Protein AF-A0A196N0K9-F1 (afdb_monomer)

Sequence (135 aa):
MSTKRFLLLAGLVSILISVATWTLDLTQATYACPFCRVQRSAIGILGILILLLPYGNRFFLRYAAVAVATLGLGVGMMQNFNGGWLAMFKGTFKLHDPIWFDSTILSSCAIVIMSFQLGIIFEVSARQTLRTERA

Foldseek 3Di:
DDLLVVLLVLLVVLLVQLVVLVVCVVVVVADDDPLVPLLSVLSNVLSVLSNCLVPDDLVVSLVVLCVSLVRNLVSLVVQLCVQPVVCVVVVNHDQDVVNVRGSNVSSVVSNVSSVVSSVSSVVVVVVVVVVVVVD

Solvent-accessible surface area (backbone atoms only — not comparable to full-atom values): 7175 Å² total; per-residue (Å²): 132,57,71,69,59,51,35,48,51,54,13,50,53,31,33,50,53,20,50,53,57,48,51,38,48,76,69,60,76,41,80,93,46,70,58,56,56,47,35,37,48,29,38,24,53,46,12,51,50,43,56,40,53,91,77,51,63,60,69,60,50,50,54,52,43,49,56,43,42,50,54,21,41,52,42,23,51,53,44,24,39,59,59,32,57,53,20,52,79,68,73,67,55,72,84,42,88,64,63,90,72,17,64,34,58,53,24,49,53,50,38,51,52,43,52,50,54,52,49,51,53,53,54,54,53,51,57,50,52,59,51,62,78,75,107

Nearest PDB structures (foldseek):
  8yrj-assembly1_B  TM=4.976E-01  e=6.545E-01  Mus musculus
  8qhc-assembly1_A  TM=4.694E-01  e=9.331E+00  Legionella pneumophila

Radius of gyration: 16.91 Å; Cα contacts (8 Å, |Δi|>4): 140; chains: 1; bounding box: 42×26×50 Å

Secondary structure (DSSP, 8-state):
--HHHHHHHHHHHHHHHHHHHHHHHHTTSS---HHHHHHHHHHHHHHHHHHHTTTS-HHHHHHHHHHHHHHHHHHHHHHHIIIIIHHHHTT-----SSGGG-HHHHHHHHHHHHHHHHHHHHHHHHHHHHHHHT-

pLDDT: mean 91.28, std 6.5, range [59.78, 98.19]

Mean predicted aligned error: 4.5 Å

Structure (mmCIF, N/CA/C/O backbone):
data_AF-A0A196N0K9-F1
#
_entry.id   AF-A0A196N0K9-F1
#
loop_
_atom_site.group_PDB
_atom_site.id
_atom_site.type_symbol
_atom_site.label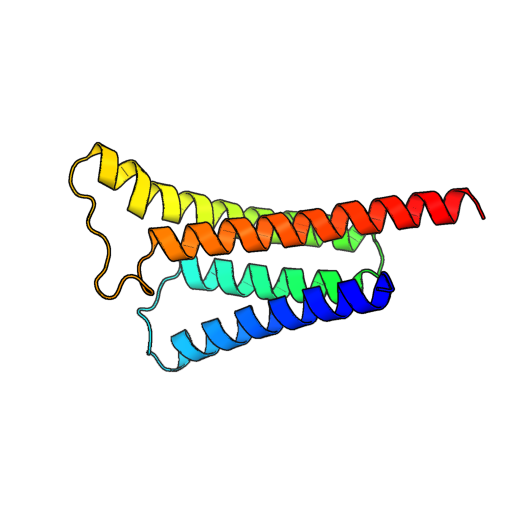_atom_id
_atom_site.label_alt_id
_atom_site.label_comp_id
_atom_site.label_asym_id
_atom_site.label_ent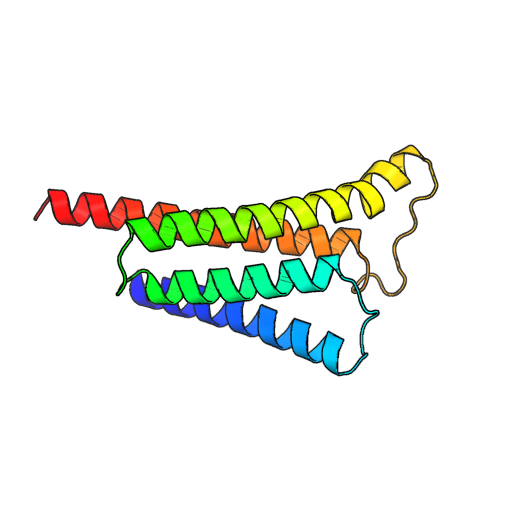ity_id
_atom_site.label_seq_id
_atom_site.pdbx_PDB_ins_code
_atom_site.Cartn_x
_atom_site.Cartn_y
_atom_site.Cartn_z
_atom_site.occupancy
_atom_site.B_iso_or_equiv
_atom_site.auth_seq_id
_atom_site.auth_comp_id
_atom_site.auth_asym_id
_atom_site.auth_atom_id
_atom_site.pdbx_PDB_model_num
ATOM 1 N N . MET A 1 1 ? -22.584 -10.019 3.775 1.00 59.78 1 MET A N 1
ATOM 2 C CA . MET A 1 1 ? -21.322 -10.331 4.492 1.00 59.78 1 MET A CA 1
ATOM 3 C C . MET A 1 1 ? -21.134 -9.324 5.628 1.00 59.78 1 MET A C 1
ATOM 5 O O . MET A 1 1 ? -21.366 -8.148 5.398 1.00 59.78 1 MET A O 1
ATOM 9 N N . SER A 1 2 ? -20.779 -9.747 6.849 1.00 82.94 2 SER A N 1
ATOM 10 C CA . SER A 1 2 ? -20.529 -8.811 7.968 1.00 82.94 2 SER A CA 1
ATOM 11 C C . SER A 1 2 ? -19.294 -7.946 7.689 1.00 82.94 2 SER A C 1
ATOM 13 O O . SER A 1 2 ? -18.295 -8.479 7.205 1.00 82.94 2 SER A O 1
ATOM 15 N N . THR A 1 3 ? -19.324 -6.650 8.030 1.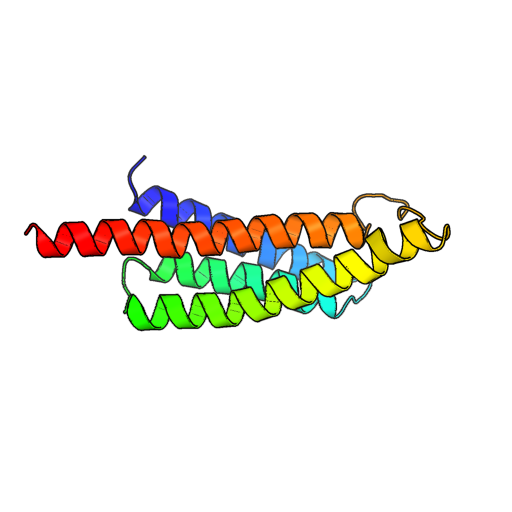00 84.62 3 THR A N 1
ATOM 16 C CA . THR A 1 3 ? -18.192 -5.715 7.845 1.00 84.62 3 THR A CA 1
ATOM 17 C C . THR A 1 3 ? -16.891 -6.274 8.417 1.00 84.62 3 THR A C 1
ATOM 19 O O . THR A 1 3 ? -15.856 -6.183 7.772 1.00 84.62 3 THR A O 1
ATOM 22 N N . LYS A 1 4 ? -16.937 -6.944 9.578 1.00 86.75 4 LYS A N 1
ATOM 23 C CA . LYS A 1 4 ? -15.744 -7.574 10.167 1.00 86.75 4 LYS A CA 1
ATOM 24 C C . LYS A 1 4 ? -15.176 -8.687 9.278 1.00 86.75 4 LYS A C 1
ATOM 26 O O . LYS A 1 4 ? -13.974 -8.735 9.067 1.00 86.75 4 LYS A O 1
ATOM 31 N N . ARG A 1 5 ? -16.035 -9.550 8.720 1.00 90.62 5 ARG A N 1
ATOM 32 C CA . ARG A 1 5 ? -15.610 -10.636 7.814 1.00 90.62 5 ARG A CA 1
ATOM 33 C C . ARG A 1 5 ? -15.005 -10.085 6.525 1.00 90.62 5 ARG A C 1
ATOM 35 O O . ARG A 1 5 ? -14.001 -10.608 6.067 1.00 90.62 5 ARG A O 1
ATOM 42 N N . PHE A 1 6 ? -15.588 -9.017 5.981 1.00 92.31 6 PHE A N 1
ATOM 43 C CA . PHE A 1 6 ? -15.043 -8.344 4.804 1.00 92.31 6 PHE A CA 1
ATOM 44 C C . PHE A 1 6 ? -13.633 -7.799 5.055 1.00 92.31 6 PHE A C 1
ATOM 46 O O . PHE A 1 6 ? -12.732 -8.083 4.276 1.00 92.31 6 PHE A O 1
ATOM 53 N N . LEU A 1 7 ? -13.430 -7.075 6.162 1.00 92.88 7 LEU A N 1
ATOM 54 C CA . LEU A 1 7 ? -12.119 -6.521 6.520 1.00 92.88 7 LEU A CA 1
ATOM 55 C C . LEU A 1 7 ? -11.072 -7.615 6.731 1.00 92.88 7 LEU A C 1
ATOM 57 O O . LEU A 1 7 ? -9.950 -7.480 6.254 1.00 92.88 7 LEU A O 1
ATOM 61 N N . LEU A 1 8 ? -11.452 -8.707 7.403 1.00 93.69 8 LEU A N 1
ATOM 62 C CA . LEU A 1 8 ? -10.579 -9.865 7.589 1.00 93.69 8 LEU A CA 1
ATOM 63 C C . LEU A 1 8 ? -10.141 -10.445 6.243 1.00 93.69 8 LEU A C 1
ATOM 65 O O . LEU A 1 8 ? -8.951 -10.625 6.021 1.00 93.69 8 LEU A O 1
ATOM 69 N N . LEU A 1 9 ? -11.082 -10.687 5.327 1.00 95.06 9 LEU A N 1
ATOM 70 C CA . LEU A 1 9 ? -10.763 -11.216 4.001 1.00 95.06 9 LEU A CA 1
ATOM 71 C C . LEU A 1 9 ? -9.892 -10.246 3.195 1.00 95.06 9 LEU A C 1
ATOM 73 O O . LEU A 1 9 ? -8.865 -10.656 2.667 1.00 95.06 9 LEU A O 1
ATOM 77 N N . ALA A 1 10 ? -10.256 -8.963 3.136 1.00 95.19 10 ALA A N 1
ATOM 78 C CA . ALA A 1 10 ? -9.509 -7.960 2.379 1.00 95.19 10 ALA A CA 1
ATOM 79 C C . ALA A 1 10 ? -8.072 -7.787 2.905 1.00 95.19 10 ALA A C 1
ATOM 81 O O . ALA A 1 10 ? -7.120 -7.748 2.120 1.00 95.19 10 ALA A O 1
ATOM 82 N N . GLY A 1 11 ? -7.904 -7.728 4.229 1.00 95.44 11 GLY A N 1
ATOM 83 C CA . GLY A 1 11 ? -6.594 -7.635 4.869 1.00 95.44 11 GLY A CA 1
ATOM 84 C C . GLY A 1 11 ? -5.753 -8.896 4.666 1.00 95.44 11 GLY A C 1
ATOM 85 O O . GLY A 1 11 ? -4.597 -8.795 4.260 1.00 95.44 11 GLY A O 1
ATOM 86 N N . LEU A 1 12 ? -6.334 -10.086 4.857 1.00 97.44 12 LEU A N 1
ATOM 87 C CA . LEU A 1 12 ? -5.629 -11.357 4.652 1.00 97.44 12 LEU A CA 1
ATOM 88 C C . LEU A 1 12 ? -5.200 -11.550 3.197 1.00 97.44 12 LEU A C 1
ATOM 90 O O . LEU A 1 12 ? -4.046 -11.882 2.951 1.00 97.44 12 LEU A O 1
ATOM 94 N N . VAL A 1 13 ? -6.084 -11.290 2.230 1.00 97.44 13 VAL A N 1
ATOM 95 C CA . VAL A 1 13 ? -5.750 -11.381 0.799 1.00 97.44 13 VAL A CA 1
ATOM 96 C C . VAL A 1 13 ? -4.611 -10.424 0.448 1.00 97.44 13 VAL A C 1
ATOM 98 O O . VAL A 1 13 ? -3.669 -10.818 -0.232 1.00 97.44 13 VAL A O 1
ATOM 101 N N . SER A 1 14 ? -4.643 -9.195 0.967 1.00 96.56 14 SER A N 1
ATOM 102 C CA . SER A 1 14 ? -3.567 -8.219 0.756 1.00 96.56 14 SER A CA 1
ATOM 103 C C . SER A 1 14 ? -2.215 -8.711 1.279 1.00 96.56 14 SER A C 1
ATOM 105 O O . SER A 1 14 ? -1.196 -8.598 0.597 1.00 96.56 14 SER A O 1
ATOM 107 N N . ILE A 1 15 ? -2.204 -9.280 2.486 1.00 97.56 15 ILE A N 1
ATOM 108 C CA . ILE A 1 15 ? -0.993 -9.833 3.098 1.00 97.56 15 ILE A CA 1
ATOM 109 C C . ILE A 1 15 ? -0.498 -11.037 2.297 1.00 97.56 15 ILE A C 1
ATOM 111 O O . ILE A 1 15 ? 0.694 -11.122 2.026 1.00 97.56 15 ILE A O 1
ATOM 115 N N . LEU A 1 16 ? -1.390 -11.926 1.856 1.00 97.56 16 LEU A N 1
ATOM 116 C CA . LEU A 1 16 ? -1.024 -13.073 1.023 1.00 97.56 16 LEU A CA 1
ATOM 117 C C . LEU A 1 16 ? -0.382 -12.638 -0.300 1.00 97.56 16 LEU A C 1
ATOM 119 O O . LEU A 1 16 ? 0.639 -13.200 -0.682 1.00 97.56 16 LEU A O 1
ATOM 123 N N . ILE A 1 17 ? -0.914 -11.602 -0.958 1.00 95.62 17 ILE A N 1
ATOM 124 C CA . ILE A 1 17 ? -0.309 -11.021 -2.169 1.00 95.62 17 ILE A CA 1
ATOM 125 C C . ILE A 1 17 ? 1.095 -10.473 -1.865 1.00 95.62 17 ILE A C 1
ATOM 127 O O . ILE A 1 17 ? 2.043 -10.729 -2.610 1.00 95.62 17 ILE A O 1
ATOM 131 N N . SER A 1 18 ? 1.252 -9.736 -0.762 1.00 96.38 18 SER A N 1
ATOM 132 C CA . SER A 1 18 ? 2.549 -9.186 -0.347 1.00 96.38 18 SER A CA 1
ATOM 133 C C . SER A 1 18 ? 3.575 -10.283 -0.056 1.00 96.38 18 SER A C 1
ATOM 135 O O . SER A 1 18 ? 4.695 -10.226 -0.560 1.00 96.38 18 SER A O 1
ATOM 137 N N . VAL A 1 19 ? 3.185 -11.316 0.695 1.00 96.88 19 VAL A N 1
ATOM 138 C CA . VAL A 1 19 ? 4.054 -12.451 1.026 1.00 96.88 19 VAL A CA 1
ATOM 139 C C . VAL A 1 19 ? 4.433 -13.214 -0.237 1.00 96.88 19 VAL A C 1
ATOM 141 O O . VAL A 1 19 ? 5.619 -13.411 -0.472 1.00 96.88 19 VAL A O 1
ATOM 144 N N . ALA A 1 20 ? 3.467 -13.562 -1.092 1.00 94.44 20 ALA A N 1
ATOM 145 C CA . ALA A 1 20 ? 3.732 -14.286 -2.333 1.00 94.44 20 ALA A CA 1
ATOM 146 C C . ALA A 1 20 ? 4.719 -13.531 -3.240 1.00 94.44 20 ALA A C 1
ATOM 148 O O . ALA A 1 20 ? 5.687 -14.107 -3.732 1.00 94.44 20 ALA A O 1
ATOM 149 N N . THR A 1 21 ? 4.529 -12.220 -3.414 1.00 92.19 21 THR A N 1
ATOM 150 C CA . THR A 1 21 ? 5.427 -11.392 -4.238 1.00 92.19 21 THR A CA 1
ATOM 151 C C . THR A 1 21 ? 6.804 -11.178 -3.603 1.00 92.19 21 THR A C 1
ATOM 153 O O . THR A 1 21 ? 7.797 -11.076 -4.323 1.00 92.19 21 THR A O 1
ATOM 156 N N . TRP A 1 22 ? 6.907 -11.152 -2.271 1.00 94.44 22 TRP A N 1
ATOM 157 C CA . TRP A 1 22 ? 8.197 -11.186 -1.577 1.00 94.44 22 TRP A CA 1
ATOM 158 C C . TRP A 1 22 ? 8.908 -12.529 -1.756 1.00 94.44 22 TRP A C 1
ATOM 160 O O . TRP A 1 22 ? 10.109 -12.539 -2.012 1.00 94.44 22 TRP A O 1
ATOM 170 N N . THR A 1 23 ? 8.188 -13.651 -1.679 1.00 93.06 23 THR A N 1
ATOM 171 C CA . THR A 1 23 ? 8.753 -14.988 -1.905 1.00 93.06 23 THR A CA 1
ATOM 172 C C . THR A 1 23 ? 9.351 -15.110 -3.306 1.00 93.06 23 THR A C 1
ATOM 174 O O . THR A 1 23 ? 10.462 -15.618 -3.443 1.00 93.06 23 THR A O 1
ATOM 177 N N . LEU A 1 24 ? 8.678 -14.588 -4.337 1.00 90.50 24 LEU A N 1
ATOM 178 C CA . LEU A 1 24 ? 9.198 -14.586 -5.713 1.00 90.50 24 LEU A CA 1
ATOM 179 C C . LEU A 1 24 ? 10.511 -13.793 -5.859 1.00 90.50 24 LEU A C 1
ATOM 181 O O . LEU A 1 24 ? 11.423 -14.218 -6.563 1.00 90.50 24 LEU A O 1
ATOM 185 N N . ASP A 1 25 ? 10.656 -12.673 -5.154 1.00 89.44 25 ASP 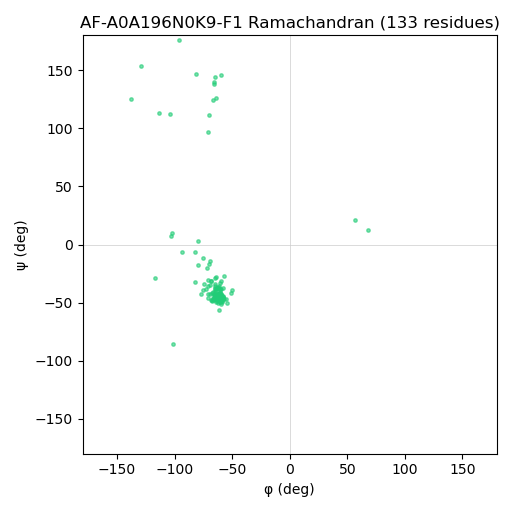A N 1
ATOM 186 C CA . ASP A 1 25 ? 11.885 -11.868 -5.198 1.00 89.44 25 ASP A CA 1
ATOM 187 C C . ASP A 1 25 ? 13.036 -12.485 -4.400 1.00 89.44 25 ASP A C 1
ATOM 189 O O . ASP A 1 25 ? 14.183 -12.467 -4.847 1.00 89.44 25 ASP A O 1
ATOM 193 N N . LEU A 1 26 ? 12.738 -13.069 -3.236 1.00 89.06 26 LEU A N 1
ATOM 194 C CA . LEU A 1 26 ? 13.738 -13.740 -2.402 1.00 89.06 26 LEU A CA 1
ATOM 195 C C . LEU A 1 26 ? 14.259 -15.026 -3.048 1.00 89.06 26 LEU A C 1
ATOM 197 O O . LEU A 1 26 ? 15.428 -15.359 -2.885 1.00 89.06 26 LEU A O 1
ATOM 201 N N . THR A 1 27 ? 13.417 -15.713 -3.820 1.00 90.69 27 THR A N 1
ATOM 202 C CA . THR A 1 27 ? 13.812 -16.890 -4.612 1.00 90.69 27 THR A CA 1
ATOM 203 C C . THR A 1 27 ? 14.526 -16.527 -5.915 1.00 90.69 27 THR A C 1
ATOM 205 O O . THR A 1 27 ? 14.867 -17.427 -6.676 1.00 90.69 27 THR A O 1
ATOM 208 N N . GLN A 1 28 ? 14.773 -15.233 -6.179 1.00 83.12 28 GLN A N 1
ATOM 209 C CA . GLN A 1 28 ? 15.371 -14.734 -7.426 1.00 83.12 28 GLN A CA 1
ATOM 210 C C . GLN A 1 28 ? 14.580 -15.153 -8.682 1.00 83.12 28 GLN A C 1
ATOM 212 O O . GLN A 1 28 ? 15.111 -15.129 -9.789 1.00 83.12 28 GLN A O 1
ATOM 217 N N . ALA A 1 29 ? 13.297 -15.502 -8.530 1.00 78.31 29 ALA A N 1
ATOM 218 C CA . ALA A 1 29 ? 12.413 -15.813 -9.652 1.00 78.31 29 ALA A CA 1
ATOM 219 C C . ALA A 1 29 ? 12.070 -14.557 -10.475 1.00 78.31 29 ALA A C 1
ATOM 221 O O . ALA A 1 29 ? 11.612 -14.659 -11.610 1.00 78.31 29 ALA A O 1
ATOM 222 N N . THR A 1 30 ? 12.303 -13.368 -9.908 1.00 77.56 30 THR A N 1
ATOM 223 C CA . THR A 1 30 ? 12.163 -12.066 -10.568 1.00 77.56 30 THR A CA 1
ATOM 224 C C . THR A 1 30 ? 13.408 -11.214 -10.380 1.00 77.56 30 THR A C 1
ATOM 226 O O . THR A 1 30 ? 14.089 -11.314 -9.358 1.00 77.56 30 THR A O 1
ATOM 229 N N . TYR A 1 31 ? 13.659 -10.298 -11.316 1.00 75.38 31 TYR A N 1
ATOM 230 C CA . TYR A 1 31 ? 14.728 -9.311 -11.180 1.00 75.38 31 TYR A CA 1
ATOM 231 C C . TYR A 1 31 ? 14.525 -8.421 -9.940 1.00 75.38 31 TYR A C 1
ATOM 233 O O . TYR A 1 31 ? 13.400 -8.083 -9.563 1.00 75.38 31 TYR A O 1
ATOM 241 N N . ALA A 1 32 ? 15.627 -8.015 -9.305 1.00 82.06 32 ALA A N 1
ATOM 242 C CA . ALA A 1 32 ? 15.587 -7.166 -8.120 1.00 82.06 32 ALA A CA 1
ATOM 243 C C . ALA A 1 32 ? 15.154 -5.738 -8.495 1.00 82.06 32 ALA A C 1
ATOM 245 O O . ALA A 1 32 ? 15.962 -4.918 -8.929 1.00 82.06 32 ALA A O 1
ATOM 246 N N . CYS A 1 33 ? 13.864 -5.433 -8.330 1.00 86.75 33 CYS A N 1
ATOM 247 C CA . CYS A 1 33 ? 13.314 -4.117 -8.644 1.00 86.75 33 CYS A CA 1
ATOM 248 C C . CYS A 1 33 ? 13.051 -3.299 -7.372 1.00 86.75 33 CYS A C 1
ATOM 250 O O . CYS A 1 33 ? 12.118 -3.634 -6.634 1.00 86.75 33 CYS A O 1
ATOM 252 N N . PRO A 1 34 ? 13.790 -2.198 -7.120 1.00 89.69 34 PRO A N 1
ATOM 253 C CA . PRO A 1 34 ? 13.607 -1.392 -5.912 1.00 89.69 34 PRO A CA 1
ATOM 254 C C . PRO A 1 34 ? 12.185 -0.826 -5.807 1.00 89.69 34 PRO A C 1
ATOM 256 O O . PRO A 1 34 ? 11.597 -0.843 -4.727 1.00 89.69 34 PRO A O 1
ATOM 259 N N . PHE A 1 35 ? 11.590 -0.414 -6.931 1.00 92.19 35 PHE A N 1
ATOM 260 C CA . PHE A 1 35 ? 10.219 0.091 -6.967 1.00 92.19 35 PHE A CA 1
ATOM 261 C C . PHE A 1 35 ? 9.193 -0.984 -6.572 1.00 92.19 35 PHE A C 1
ATOM 263 O O . PHE A 1 35 ? 8.328 -0.729 -5.729 1.00 92.19 35 PHE A O 1
ATOM 270 N N . CYS A 1 36 ? 9.333 -2.210 -7.092 1.00 91.62 36 CYS A N 1
ATOM 271 C CA . CYS A 1 36 ? 8.461 -3.325 -6.721 1.00 91.62 36 CYS A CA 1
ATOM 272 C C . CYS A 1 36 ? 8.599 -3.689 -5.238 1.00 91.62 36 CYS A C 1
ATOM 274 O O . CYS A 1 36 ? 7.590 -3.992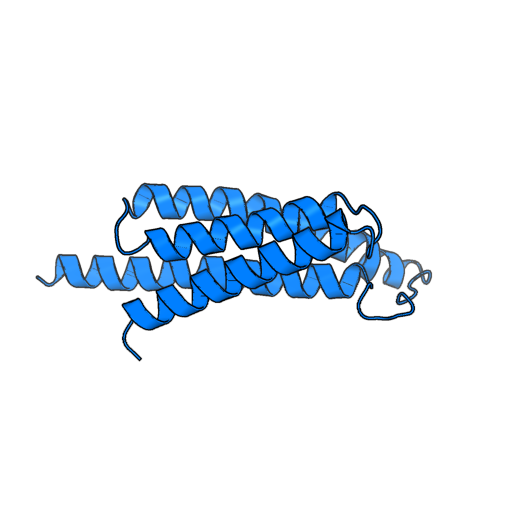 -4.600 1.00 91.62 36 CYS A O 1
ATOM 276 N N . ARG A 1 37 ? 9.814 -3.621 -4.662 1.00 94.56 37 ARG A N 1
ATOM 277 C CA . ARG A 1 37 ? 10.037 -3.900 -3.229 1.00 94.56 37 ARG A CA 1
ATOM 278 C C . ARG A 1 37 ? 9.265 -2.942 -2.328 1.00 94.56 37 ARG A C 1
ATOM 280 O O . ARG A 1 37 ? 8.690 -3.372 -1.326 1.00 94.56 37 ARG A O 1
ATOM 287 N N . VAL A 1 38 ? 9.221 -1.662 -2.698 1.00 96.44 38 VAL A N 1
ATOM 288 C CA . VAL A 1 38 ? 8.445 -0.651 -1.970 1.00 96.44 38 VAL A CA 1
ATOM 289 C C . VAL A 1 38 ? 6.948 -0.919 -2.118 1.00 96.44 38 VAL A C 1
ATOM 291 O O . VAL A 1 38 ? 6.246 -0.977 -1.111 1.00 96.44 38 VAL A O 1
ATOM 294 N N . GLN A 1 39 ? 6.463 -1.170 -3.339 1.00 96.50 39 GLN A N 1
ATOM 295 C CA . GLN A 1 39 ? 5.036 -1.414 -3.599 1.00 96.50 39 GLN A CA 1
ATOM 296 C C . GLN A 1 39 ? 4.501 -2.638 -2.850 1.00 96.50 39 GLN A C 1
ATOM 298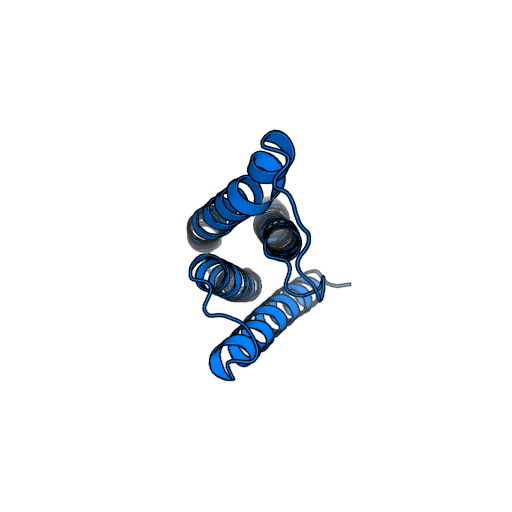 O O . GLN A 1 39 ? 3.497 -2.538 -2.149 1.00 96.50 39 GLN A O 1
ATOM 303 N N . ARG A 1 40 ? 5.183 -3.789 -2.924 1.00 95.44 40 ARG A N 1
ATOM 304 C CA . ARG A 1 40 ? 4.728 -5.005 -2.225 1.00 95.44 40 ARG A CA 1
ATOM 305 C C . ARG A 1 40 ? 4.749 -4.857 -0.706 1.00 95.44 40 ARG A C 1
ATOM 307 O O . ARG A 1 40 ? 3.878 -5.399 -0.027 1.00 95.44 40 ARG A O 1
ATOM 314 N N . SER A 1 41 ? 5.705 -4.099 -0.169 1.00 97.31 41 SER A N 1
ATOM 315 C CA . SER A 1 41 ? 5.760 -3.799 1.264 1.00 97.31 41 SER A CA 1
ATOM 316 C C . SER A 1 41 ? 4.613 -2.873 1.665 1.00 97.31 41 SER A C 1
ATOM 318 O O . SER A 1 41 ? 3.945 -3.136 2.660 1.00 97.31 41 SER A O 1
ATOM 320 N N . ALA A 1 42 ? 4.313 -1.852 0.854 1.00 98.00 42 ALA A N 1
ATOM 321 C CA . ALA A 1 42 ? 3.175 -0.965 1.073 1.00 98.00 42 ALA A CA 1
ATOM 322 C C . ALA A 1 42 ? 1.839 -1.727 1.058 1.00 98.00 42 ALA A C 1
ATOM 324 O O . ALA A 1 42 ? 1.044 -1.560 1.980 1.00 98.00 42 ALA A O 1
ATOM 325 N N . ILE A 1 43 ? 1.626 -2.632 0.091 1.00 97.94 43 ILE A N 1
ATOM 326 C CA . ILE A 1 43 ? 0.434 -3.500 0.029 1.00 97.94 43 ILE A CA 1
ATOM 327 C C . ILE A 1 43 ? 0.295 -4.343 1.305 1.00 97.94 43 ILE A C 1
ATOM 329 O O . ILE A 1 43 ? -0.799 -4.436 1.865 1.00 97.94 43 ILE A O 1
ATOM 333 N N . GLY A 1 44 ? 1.390 -4.943 1.783 1.00 97.69 44 GLY A N 1
ATOM 334 C CA . GLY A 1 44 ? 1.389 -5.760 3.000 1.00 97.69 44 GLY A CA 1
ATOM 335 C C . GLY A 1 44 ? 1.073 -4.948 4.255 1.00 97.69 44 GLY A C 1
ATOM 336 O O . GLY A 1 44 ? 0.199 -5.328 5.034 1.00 97.69 44 GLY A O 1
ATOM 337 N N . ILE A 1 45 ? 1.725 -3.792 4.419 1.00 98.06 45 ILE A N 1
ATOM 338 C CA . ILE A 1 45 ? 1.501 -2.890 5.556 1.00 98.06 45 ILE A CA 1
ATOM 339 C C . ILE A 1 45 ? 0.061 -2.361 5.550 1.00 98.06 45 ILE A C 1
ATOM 341 O O . ILE A 1 45 ? -0.600 -2.397 6.585 1.00 98.06 45 ILE A O 1
ATOM 345 N N . LEU A 1 46 ? -0.471 -1.937 4.398 1.00 98.00 46 LEU A N 1
ATOM 346 C CA . LEU A 1 46 ? -1.875 -1.526 4.277 1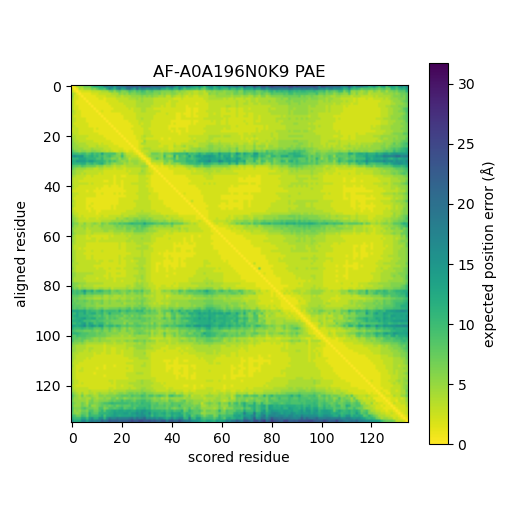.00 98.00 46 LEU A CA 1
ATOM 347 C C . LEU A 1 46 ? -2.836 -2.673 4.617 1.00 98.00 46 LEU A C 1
ATOM 349 O O . LEU A 1 46 ? -3.831 -2.448 5.304 1.00 98.00 46 LEU A O 1
ATOM 353 N N . GLY A 1 47 ? -2.516 -3.909 4.221 1.00 97.31 47 GLY A N 1
ATOM 354 C CA . GLY A 1 47 ? -3.260 -5.104 4.623 1.00 97.31 47 GLY A CA 1
ATOM 355 C C . GLY A 1 47 ? -3.314 -5.289 6.144 1.00 97.31 47 GLY A C 1
ATOM 356 O O . GLY A 1 47 ? -4.387 -5.529 6.697 1.00 97.31 47 GLY A O 1
ATOM 357 N N . ILE A 1 48 ? -2.187 -5.097 6.836 1.00 97.50 48 ILE A N 1
ATOM 358 C CA . ILE A 1 48 ? -2.120 -5.133 8.307 1.00 97.50 48 ILE A CA 1
ATOM 359 C C . ILE A 1 48 ? -2.969 -4.009 8.917 1.00 97.50 48 ILE A C 1
ATOM 361 O O . ILE A 1 48 ? -3.751 -4.257 9.835 1.00 97.50 48 ILE A O 1
ATOM 365 N N . LEU A 1 49 ? -2.877 -2.784 8.390 1.00 96.88 49 LEU A N 1
ATOM 366 C CA . LEU A 1 49 ? -3.670 -1.650 8.876 1.00 96.88 49 LEU A CA 1
ATOM 367 C C . LEU A 1 49 ? -5.182 -1.884 8.716 1.00 96.88 49 LEU A C 1
ATOM 369 O O . LEU A 1 49 ? -5.949 -1.524 9.610 1.00 96.88 49 LEU A O 1
ATOM 373 N N . ILE A 1 50 ? -5.615 -2.549 7.637 1.00 96.25 50 ILE A N 1
ATOM 374 C CA . ILE A 1 50 ? -7.012 -2.973 7.443 1.00 96.25 50 ILE A CA 1
ATOM 375 C C . ILE A 1 50 ? -7.458 -3.943 8.550 1.00 96.25 50 ILE A C 1
ATOM 377 O O . ILE A 1 50 ? -8.560 -3.794 9.084 1.00 96.25 50 ILE A O 1
ATOM 381 N N . LEU A 1 51 ? -6.614 -4.910 8.930 1.00 95.44 51 LEU A N 1
ATOM 382 C CA . LEU A 1 51 ? -6.926 -5.872 9.997 1.00 95.44 51 LEU A CA 1
ATOM 383 C C . LEU A 1 51 ? -6.978 -5.229 11.389 1.00 95.44 51 LEU A C 1
ATOM 385 O O . LEU A 1 51 ? -7.759 -5.666 12.235 1.00 95.44 51 LEU A O 1
ATOM 389 N N . LEU A 1 52 ? -6.176 -4.189 11.624 1.00 94.19 52 LEU A N 1
ATOM 390 C CA . LEU A 1 52 ? -6.146 -3.449 12.890 1.00 94.19 52 LEU A CA 1
ATOM 391 C C . LEU A 1 52 ? -7.293 -2.440 13.026 1.00 94.19 52 LEU A C 1
ATOM 393 O O . LEU A 1 52 ? -7.619 -2.034 14.141 1.00 94.19 52 LEU A O 1
ATOM 397 N N . LEU A 1 53 ? -7.947 -2.067 11.924 1.00 91.31 53 LEU A N 1
ATOM 398 C CA . LEU A 1 53 ? -9.011 -1.062 11.884 1.00 91.31 53 LEU A CA 1
ATOM 399 C C . LEU A 1 53 ? -10.160 -1.249 12.901 1.00 91.31 53 LEU A C 1
ATOM 401 O O . LEU A 1 53 ? -10.582 -0.253 13.489 1.00 91.31 53 LEU A O 1
ATOM 405 N N . PRO A 1 54 ? -10.693 -2.464 13.156 1.00 87.44 54 PRO A N 1
ATOM 406 C CA . PRO A 1 54 ? -11.747 -2.655 14.152 1.00 87.44 54 PRO A CA 1
ATOM 407 C C . PRO A 1 54 ? -11.267 -2.614 15.613 1.00 87.44 54 PRO A C 1
ATOM 409 O O . PRO A 1 54 ? -12.122 -2.571 16.496 1.00 87.44 54 PRO A O 1
ATOM 412 N N . TYR A 1 55 ? -9.955 -2.643 15.873 1.00 88.25 55 TYR A N 1
ATOM 413 C CA . TYR A 1 55 ? -9.382 -2.749 17.223 1.00 88.25 55 TYR A CA 1
ATOM 414 C C . TYR A 1 55 ? -8.545 -1.529 17.639 1.00 88.25 55 TYR A C 1
ATOM 416 O O . TYR A 1 55 ? -8.443 -1.237 18.826 1.00 88.25 55 TYR A O 1
ATOM 424 N N . GLY A 1 56 ? -7.927 -0.829 16.686 1.00 86.00 56 GLY A N 1
ATOM 425 C CA . GLY A 1 56 ? -6.987 0.257 16.955 1.00 86.00 56 GLY A CA 1
ATOM 426 C C . GLY A 1 56 ? -7.595 1.660 16.915 1.00 86.00 56 GLY A C 1
ATOM 427 O O . GLY A 1 56 ? -8.756 1.875 16.561 1.00 86.00 56 GLY A O 1
ATOM 428 N N . ASN A 1 57 ? -6.763 2.652 17.242 1.00 88.56 57 ASN A N 1
ATOM 429 C CA . ASN A 1 57 ? -7.133 4.060 17.136 1.00 88.56 57 ASN A CA 1
ATOM 430 C C . ASN A 1 57 ? -7.245 4.477 15.658 1.00 88.56 57 ASN A C 1
ATOM 432 O O . ASN A 1 57 ? -6.247 4.580 14.942 1.00 88.56 57 ASN A O 1
ATOM 436 N N . ARG A 1 58 ? -8.474 4.760 15.213 1.00 88.38 58 ARG A N 1
ATOM 437 C CA . ARG A 1 58 ? -8.801 5.081 13.814 1.00 88.38 58 ARG A CA 1
ATOM 438 C C . ARG A 1 58 ? -8.087 6.325 13.296 1.00 88.38 58 ARG A C 1
ATOM 440 O O . ARG A 1 58 ? -7.771 6.373 12.113 1.00 88.38 58 ARG A O 1
ATOM 447 N N . PHE A 1 59 ? -7.843 7.320 14.151 1.00 89.19 59 PHE A N 1
ATOM 448 C CA . PHE A 1 59 ? -7.110 8.520 13.753 1.00 89.19 59 PHE A CA 1
ATOM 449 C C . PHE A 1 59 ? -5.697 8.125 13.323 1.00 89.19 59 PHE A C 1
ATOM 451 O O . PHE A 1 59 ? -5.328 8.311 12.167 1.00 89.19 59 PHE A O 1
ATOM 458 N N . PHE A 1 60 ? -4.961 7.452 14.208 1.00 93.31 60 PHE A N 1
ATOM 459 C CA . PHE A 1 60 ? -3.602 6.995 13.930 1.00 93.31 60 PHE A CA 1
ATOM 460 C C . PHE A 1 60 ? -3.532 6.059 12.714 1.00 93.31 60 PHE A C 1
ATOM 462 O O . PHE A 1 60 ? -2.704 6.258 11.828 1.00 93.31 60 PHE A O 1
ATOM 469 N N . LEU A 1 61 ? -4.441 5.081 12.626 1.00 94.12 61 LEU A N 1
ATOM 470 C CA . LEU A 1 61 ? -4.461 4.117 11.522 1.00 94.12 61 LEU A CA 1
ATOM 471 C C . LEU A 1 61 ? -4.699 4.777 10.156 1.00 94.12 61 LEU A C 1
ATOM 473 O O . LEU A 1 61 ? -4.083 4.364 9.177 1.00 94.12 61 LEU A O 1
ATOM 477 N N . ARG A 1 62 ? -5.540 5.818 10.076 1.00 94.06 62 ARG A N 1
ATOM 478 C CA . ARG A 1 62 ? -5.760 6.569 8.828 1.00 94.06 62 ARG A CA 1
ATOM 479 C C . ARG A 1 62 ? -4.503 7.316 8.391 1.00 94.06 62 ARG A C 1
ATOM 481 O O . ARG A 1 62 ? -4.139 7.230 7.224 1.00 94.06 62 ARG A O 1
ATOM 488 N N . TYR A 1 63 ? -3.826 8.013 9.304 1.00 95.75 63 TYR A N 1
ATOM 489 C CA . TYR A 1 63 ? -2.596 8.737 8.961 1.00 95.75 63 TYR A CA 1
ATOM 490 C C . TYR A 1 63 ? -1.463 7.788 8.573 1.00 95.75 63 TYR A C 1
ATOM 492 O O . TYR A 1 63 ? -0.780 8.034 7.580 1.00 95.75 63 TYR A O 1
ATOM 500 N N . ALA A 1 64 ? -1.314 6.670 9.288 1.00 97.00 64 ALA A N 1
ATOM 501 C CA . ALA A 1 64 ? -0.373 5.620 8.913 1.00 97.00 64 ALA A CA 1
ATOM 502 C C . ALA A 1 64 ? -0.687 5.067 7.512 1.00 97.00 64 ALA A C 1
ATOM 504 O O . ALA A 1 64 ? 0.212 4.937 6.683 1.00 97.00 64 ALA A O 1
ATOM 505 N N . ALA A 1 65 ? -1.966 4.808 7.217 1.00 97.25 65 ALA A N 1
ATOM 506 C CA . ALA A 1 65 ? -2.391 4.328 5.907 1.00 97.25 65 ALA A CA 1
ATOM 507 C C . ALA A 1 65 ? -2.099 5.339 4.797 1.00 97.25 65 ALA A C 1
ATOM 509 O O . ALA A 1 65 ? -1.575 4.956 3.757 1.00 97.25 65 ALA A O 1
ATOM 510 N N . VAL A 1 66 ? -2.378 6.627 5.018 1.00 97.69 66 VAL A N 1
ATOM 511 C CA . VAL A 1 66 ? -2.066 7.683 4.047 1.00 97.69 66 VAL A CA 1
ATOM 512 C C . VAL A 1 66 ? -0.564 7.764 3.798 1.00 97.69 66 VAL A C 1
ATOM 514 O O . VAL A 1 66 ? -0.158 7.785 2.641 1.00 97.69 66 VAL A O 1
ATOM 517 N N . ALA A 1 67 ? 0.271 7.755 4.840 1.00 97.88 67 ALA A N 1
ATOM 518 C CA . ALA A 1 67 ? 1.725 7.816 4.686 1.00 97.88 67 ALA A CA 1
ATOM 519 C C . ALA A 1 67 ? 2.269 6.641 3.849 1.00 97.88 67 ALA A C 1
ATOM 521 O O . ALA A 1 67 ? 3.001 6.846 2.880 1.00 97.88 67 ALA A O 1
ATOM 522 N N . VAL A 1 68 ? 1.852 5.415 4.179 1.00 98.19 68 VAL A N 1
ATOM 523 C CA . VAL A 1 68 ? 2.268 4.193 3.472 1.00 98.19 68 VAL A CA 1
ATOM 524 C C . VAL A 1 68 ? 1.741 4.173 2.036 1.00 98.19 68 VAL A C 1
ATOM 526 O O . VAL A 1 68 ? 2.500 3.893 1.107 1.00 98.19 68 VAL A O 1
ATOM 529 N N . ALA A 1 69 ? 0.461 4.499 1.836 1.00 97.62 69 ALA A N 1
ATOM 530 C CA . ALA A 1 69 ? -0.147 4.540 0.511 1.00 97.62 69 ALA A CA 1
ATOM 531 C C . ALA A 1 69 ? 0.492 5.619 -0.365 1.00 97.62 69 ALA A C 1
ATOM 533 O O . ALA A 1 69 ? 0.731 5.368 -1.536 1.00 97.62 69 ALA A O 1
ATOM 534 N N . THR A 1 70 ? 0.829 6.786 0.187 1.00 97.81 70 THR A N 1
ATOM 535 C CA . THR A 1 70 ? 1.465 7.877 -0.569 1.00 97.81 70 THR A CA 1
ATOM 536 C C . THR A 1 70 ? 2.828 7.448 -1.097 1.00 97.81 70 THR A C 1
ATOM 538 O O . THR A 1 70 ? 3.124 7.654 -2.272 1.00 97.81 70 THR A O 1
ATOM 541 N N . LEU A 1 71 ? 3.635 6.784 -0.264 1.00 97.31 71 LEU A N 1
ATOM 542 C CA . LEU A 1 71 ? 4.920 6.236 -0.690 1.00 97.31 71 LEU A CA 1
ATOM 543 C C . LEU A 1 71 ? 4.746 5.168 -1.782 1.00 97.31 71 LEU A C 1
ATOM 545 O O . LEU A 1 71 ? 5.399 5.233 -2.823 1.00 97.31 71 LEU A O 1
ATOM 549 N N . GLY A 1 72 ? 3.858 4.195 -1.555 1.00 97.19 72 GLY A N 1
ATOM 550 C CA . GLY A 1 72 ? 3.619 3.098 -2.493 1.00 97.19 72 GLY A CA 1
ATOM 551 C C . GLY A 1 72 ? 3.048 3.569 -3.833 1.00 97.19 72 GLY A C 1
ATOM 552 O O . GLY A 1 72 ? 3.564 3.196 -4.886 1.00 97.19 72 GLY A O 1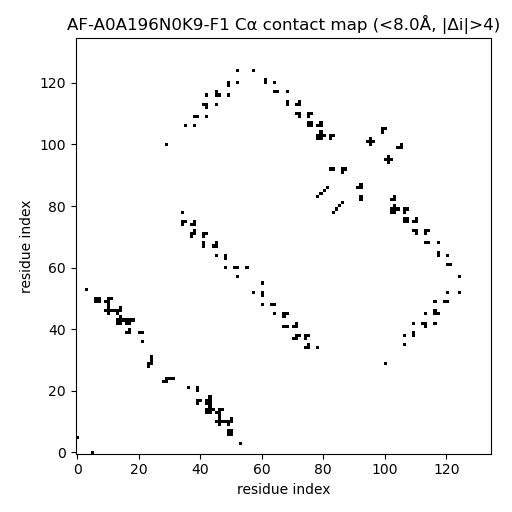
ATOM 553 N N . LEU A 1 73 ? 2.028 4.430 -3.801 1.00 97.81 73 LEU A N 1
ATOM 554 C CA . LEU A 1 73 ? 1.411 5.031 -4.983 1.00 97.81 73 LEU A CA 1
ATOM 555 C C . LEU A 1 73 ? 2.394 5.933 -5.722 1.00 97.81 73 LEU A C 1
ATOM 557 O O . LEU A 1 73 ? 2.494 5.814 -6.936 1.00 97.81 73 LEU A O 1
ATOM 561 N N . GLY A 1 74 ? 3.160 6.775 -5.023 1.00 97.62 74 GLY A N 1
ATOM 562 C CA . GLY A 1 74 ? 4.157 7.644 -5.653 1.00 97.62 74 GLY A CA 1
ATOM 563 C C . GLY A 1 74 ? 5.215 6.847 -6.417 1.00 97.62 74 GLY A C 1
ATOM 564 O O . GLY A 1 74 ? 5.520 7.148 -7.571 1.00 97.62 74 GLY A O 1
ATOM 565 N N . VAL A 1 75 ? 5.715 5.766 -5.814 1.00 96.31 75 VAL A N 1
ATOM 566 C CA . VAL A 1 75 ? 6.644 4.842 -6.475 1.00 96.31 75 VAL A CA 1
ATOM 567 C C . VAL A 1 75 ? 5.984 4.104 -7.646 1.00 96.31 75 VAL A C 1
ATOM 569 O O . VAL A 1 75 ? 6.588 3.998 -8.713 1.00 96.31 75 VAL A O 1
ATOM 572 N N . GLY A 1 76 ? 4.748 3.627 -7.478 1.00 95.88 76 GLY A N 1
ATOM 573 C CA . GLY A 1 76 ? 3.986 2.979 -8.547 1.00 95.88 76 GLY A CA 1
ATOM 574 C C . GLY A 1 76 ? 3.761 3.903 -9.741 1.00 95.88 76 GLY A C 1
ATOM 575 O O . GLY A 1 76 ? 4.008 3.508 -10.876 1.00 95.88 76 GLY A O 1
ATOM 576 N N . MET A 1 77 ? 3.359 5.150 -9.490 1.00 96.25 77 MET A N 1
ATOM 577 C CA . MET A 1 77 ? 3.148 6.173 -10.515 1.00 96.25 77 MET A CA 1
ATOM 578 C C . MET A 1 77 ? 4.445 6.487 -11.257 1.00 96.25 77 MET A C 1
ATOM 580 O O . MET A 1 77 ? 4.448 6.522 -12.484 1.00 96.25 77 MET A O 1
ATOM 584 N N . MET A 1 78 ? 5.558 6.650 -10.535 1.00 95.31 78 MET A N 1
ATOM 585 C CA . MET A 1 78 ? 6.869 6.894 -11.142 1.00 95.31 78 MET A CA 1
ATOM 586 C C . MET A 1 78 ? 7.306 5.730 -12.043 1.00 95.31 78 MET A C 1
ATOM 588 O O . MET A 1 78 ? 7.758 5.951 -13.166 1.00 95.31 78 MET A O 1
ATOM 592 N N . GLN A 1 79 ? 7.142 4.484 -11.586 1.00 93.44 79 GLN A N 1
ATOM 593 C CA . GLN A 1 79 ? 7.452 3.292 -12.381 1.00 93.44 79 GLN A CA 1
ATOM 594 C C . GLN A 1 79 ? 6.557 3.195 -13.623 1.00 93.44 79 GLN A C 1
ATOM 596 O O . GLN A 1 79 ? 7.057 2.960 -14.722 1.00 93.44 79 GLN A O 1
ATOM 601 N N . ASN A 1 80 ? 5.251 3.410 -13.459 1.00 94.44 80 ASN A N 1
ATOM 602 C CA . ASN A 1 80 ? 4.280 3.344 -14.543 1.00 94.44 80 ASN A CA 1
ATOM 603 C C . ASN A 1 80 ? 4.532 4.416 -15.608 1.00 94.44 80 ASN A C 1
ATOM 605 O O . ASN A 1 80 ? 4.494 4.139 -16.807 1.00 94.44 80 ASN A O 1
ATOM 609 N N . PHE A 1 81 ? 4.840 5.636 -15.170 1.00 93.88 81 PHE A N 1
ATOM 610 C CA . PHE A 1 81 ? 5.134 6.740 -16.067 1.00 93.88 81 PHE A CA 1
ATOM 611 C C . PHE A 1 81 ? 6.448 6.522 -16.817 1.00 93.88 81 PHE A C 1
ATOM 613 O O . PHE A 1 81 ? 6.470 6.643 -18.037 1.00 93.88 81 PHE A O 1
ATOM 620 N N . ASN A 1 82 ? 7.529 6.145 -16.128 1.00 90.44 82 ASN A N 1
ATOM 621 C CA . ASN A 1 82 ? 8.840 5.985 -16.761 1.00 90.44 82 ASN A CA 1
ATOM 622 C C . ASN A 1 82 ? 8.922 4.759 -17.682 1.00 90.44 82 ASN A C 1
ATOM 624 O O . ASN A 1 82 ? 9.494 4.859 -18.767 1.00 90.44 82 ASN A O 1
ATOM 628 N N . GLY A 1 83 ? 8.376 3.615 -17.257 1.00 85.44 83 GLY A N 1
ATOM 629 C CA . GLY A 1 83 ? 8.421 2.364 -18.022 1.00 85.44 83 GLY A CA 1
ATOM 630 C C . GLY A 1 83 ? 7.343 2.260 -19.102 1.00 85.44 83 GLY A C 1
ATOM 631 O O . GLY A 1 83 ? 7.586 1.672 -20.153 1.00 85.44 83 GLY A O 1
ATOM 632 N N . GLY A 1 84 ? 6.175 2.861 -18.863 1.00 88.69 84 GLY A N 1
ATOM 633 C CA . GLY A 1 84 ? 5.025 2.808 -19.759 1.00 88.69 84 GLY A CA 1
ATOM 634 C C . GLY A 1 84 ? 4.885 4.076 -20.583 1.00 88.69 84 GLY A C 1
ATOM 635 O O . GLY A 1 84 ? 5.372 4.158 -21.709 1.00 88.69 84 GLY A O 1
ATOM 636 N N . TRP A 1 85 ? 4.217 5.077 -20.011 1.00 90.75 85 TRP A N 1
ATOM 637 C CA . TRP A 1 85 ? 3.790 6.284 -20.726 1.00 90.75 85 TRP A CA 1
ATOM 638 C C . TRP A 1 85 ? 4.936 7.008 -21.435 1.00 90.75 85 TRP A C 1
ATOM 640 O O . TRP A 1 85 ? 4.858 7.277 -22.632 1.00 90.75 85 TRP A O 1
ATOM 650 N N . LEU A 1 86 ? 6.031 7.283 -20.727 1.00 92.62 86 LEU A N 1
ATOM 651 C CA . LEU A 1 86 ? 7.181 7.986 -21.284 1.00 92.62 86 LEU A CA 1
ATOM 652 C C . LEU A 1 86 ? 7.842 7.191 -22.417 1.00 92.62 86 LEU A C 1
ATOM 654 O O . LEU A 1 86 ? 8.272 7.779 -23.408 1.00 92.62 86 LEU A O 1
ATOM 658 N N . ALA A 1 87 ? 7.907 5.864 -22.295 1.00 89.94 87 ALA A N 1
ATOM 659 C CA . ALA A 1 87 ? 8.436 4.997 -23.342 1.00 89.94 87 ALA A CA 1
ATOM 660 C C . ALA A 1 87 ? 7.512 4.949 -24.573 1.00 89.94 87 ALA A C 1
ATOM 662 O O . ALA A 1 87 ? 8.011 4.903 -25.699 1.00 89.94 87 ALA A O 1
ATOM 663 N N . MET A 1 88 ? 6.187 5.018 -24.381 1.00 91.50 88 MET A N 1
ATOM 664 C CA . MET A 1 88 ? 5.208 5.094 -25.476 1.00 91.50 88 MET A CA 1
ATOM 665 C C . MET A 1 88 ? 5.380 6.384 -26.279 1.00 91.50 88 MET A C 1
ATOM 667 O O . MET A 1 88 ? 5.482 6.329 -27.501 1.00 91.50 88 MET A O 1
ATOM 671 N N . PHE A 1 89 ? 5.514 7.532 -25.605 1.00 91.62 89 PHE A N 1
ATOM 672 C CA . PHE A 1 89 ? 5.750 8.815 -26.279 1.00 91.62 89 PHE A CA 1
ATOM 673 C C . PHE A 1 89 ? 7.097 8.881 -27.010 1.00 91.62 89 PHE A C 1
ATOM 675 O O . PHE A 1 89 ? 7.216 9.579 -28.013 1.00 91.62 89 PHE A O 1
ATOM 682 N N . LYS A 1 90 ? 8.110 8.146 -26.537 1.00 93.44 90 LYS A N 1
ATOM 683 C CA . LYS A 1 90 ? 9.426 8.052 -27.190 1.00 93.44 90 LYS A CA 1
ATOM 684 C C . LYS A 1 90 ? 9.473 7.041 -28.340 1.00 93.44 90 LYS A C 1
ATOM 686 O O . LYS A 1 90 ? 10.504 6.937 -28.996 1.00 93.44 90 LYS A O 1
ATOM 691 N N . GLY A 1 91 ? 8.407 6.268 -28.567 1.00 91.50 91 GLY A N 1
ATOM 692 C CA . GLY A 1 91 ? 8.398 5.182 -29.554 1.00 91.50 91 GLY A CA 1
ATOM 693 C C . GLY A 1 91 ? 9.304 3.996 -29.191 1.00 91.50 91 GLY A C 1
ATOM 694 O O . GLY A 1 91 ? 9.562 3.143 -30.033 1.00 91.50 91 GLY A O 1
ATOM 695 N N . THR A 1 92 ? 9.792 3.921 -27.948 1.00 89.31 92 THR A N 1
ATOM 696 C CA . THR A 1 92 ? 10.682 2.851 -27.459 1.00 89.31 92 THR A CA 1
ATOM 697 C C . THR A 1 92 ? 9.955 1.829 -26.586 1.00 89.31 92 THR A C 1
ATOM 699 O O . THR A 1 92 ? 10.600 0.992 -25.955 1.00 89.31 92 THR A O 1
ATOM 702 N N . PHE A 1 93 ? 8.627 1.915 -26.494 1.00 88.19 93 PHE A N 1
ATOM 703 C CA . PHE A 1 93 ? 7.823 1.014 -25.677 1.00 88.19 93 PHE A CA 1
ATOM 704 C C . PHE A 1 93 ? 7.910 -0.423 -26.189 1.00 88.19 93 PHE A C 1
ATOM 706 O O . PHE A 1 93 ? 7.641 -0.706 -27.357 1.00 88.19 93 PHE A O 1
ATOM 713 N N . LYS A 1 94 ? 8.267 -1.335 -25.288 1.00 85.75 94 LYS A N 1
ATOM 714 C CA . LYS A 1 94 ? 8.245 -2.776 -25.516 1.00 85.75 94 LYS A CA 1
ATOM 715 C C . LYS A 1 94 ? 7.686 -3.430 -24.267 1.00 85.75 94 LYS A C 1
ATOM 717 O O . LYS A 1 94 ? 8.217 -3.207 -23.181 1.00 85.75 94 LYS A O 1
ATOM 722 N N . LEU A 1 95 ? 6.637 -4.226 -24.440 1.00 85.38 95 LEU A N 1
ATOM 723 C CA . LEU A 1 95 ? 6.167 -5.108 -23.381 1.00 85.38 95 LEU A CA 1
ATOM 724 C C . LEU A 1 95 ? 7.234 -6.166 -23.119 1.00 85.38 95 LEU A C 1
ATOM 726 O O . LEU A 1 95 ? 7.840 -6.693 -24.056 1.00 85.38 95 LEU A O 1
ATOM 730 N N . HIS A 1 96 ? 7.468 -6.453 -21.846 1.00 84.12 96 HIS A N 1
ATOM 731 C CA . HIS A 1 96 ? 8.347 -7.546 -21.468 1.00 84.12 96 HIS A CA 1
ATOM 732 C C . HIS A 1 96 ? 7.762 -8.896 -21.913 1.00 84.12 96 HIS A C 1
ATOM 734 O O . HIS A 1 96 ? 6.549 -9.094 -21.862 1.00 84.12 96 HIS A O 1
ATOM 740 N N . ASP A 1 97 ? 8.626 -9.827 -22.318 1.00 83.88 97 ASP A N 1
ATOM 741 C CA . ASP A 1 97 ? 8.258 -11.218 -22.585 1.00 83.88 97 ASP A CA 1
ATOM 742 C C . ASP A 1 97 ? 8.952 -12.106 -21.537 1.00 83.88 97 ASP A C 1
ATOM 744 O O . ASP A 1 97 ? 10.186 -12.141 -21.514 1.00 83.88 97 ASP A O 1
ATOM 748 N N . PRO A 1 98 ? 8.213 -12.765 -20.622 1.00 84.94 98 PRO A N 1
ATOM 749 C CA . PRO A 1 98 ? 6.754 -12.864 -20.568 1.00 84.94 98 PRO A CA 1
ATOM 750 C C . PRO A 1 98 ? 6.054 -11.647 -19.936 1.00 84.94 98 PRO A C 1
ATOM 752 O O . PRO A 1 98 ? 6.534 -11.053 -18.970 1.00 84.94 98 PRO A O 1
ATOM 755 N N . ILE A 1 99 ? 4.851 -11.336 -20.437 1.00 84.06 99 ILE A N 1
ATOM 756 C CA . ILE A 1 99 ? 4.065 -10.129 -20.094 1.00 84.06 99 ILE A CA 1
ATOM 757 C C . ILE A 1 99 ? 3.767 -9.969 -18.597 1.00 84.06 99 ILE A C 1
ATOM 759 O O . ILE A 1 99 ? 3.615 -8.858 -18.095 1.00 84.06 99 ILE A O 1
ATOM 763 N N . TRP A 1 100 ? 3.720 -11.076 -17.856 1.00 81.00 100 TRP A N 1
ATOM 764 C CA . TRP A 1 100 ? 3.447 -11.088 -16.418 1.00 81.00 100 TRP A CA 1
ATOM 765 C C . TRP A 1 100 ? 4.580 -10.488 -15.577 1.00 81.00 100 TRP A C 1
ATOM 767 O O . TRP A 1 100 ? 4.359 -10.200 -14.408 1.00 81.00 100 TRP A O 1
ATOM 777 N N . PHE A 1 101 ? 5.777 -10.293 -16.141 1.00 82.06 101 PHE A N 1
ATOM 778 C CA . PHE A 1 101 ? 6.876 -9.575 -15.484 1.00 82.06 101 PHE A CA 1
ATOM 779 C C . PHE A 1 101 ? 7.045 -8.145 -16.009 1.00 82.06 101 PHE A C 1
ATOM 781 O O . PHE A 1 101 ? 8.016 -7.470 -15.663 1.00 82.06 101 PHE A O 1
ATOM 788 N N . ASP A 1 102 ? 6.102 -7.656 -16.818 1.00 87.81 102 ASP A N 1
ATOM 789 C CA . ASP A 1 102 ? 6.155 -6.295 -17.324 1.00 87.81 102 ASP A CA 1
ATOM 790 C C . ASP A 1 102 ? 5.973 -5.268 -16.198 1.00 87.81 102 ASP A C 1
ATOM 792 O O . ASP A 1 102 ? 4.982 -5.250 -15.459 1.00 87.81 102 ASP A O 1
ATOM 796 N N . SER A 1 103 ? 6.949 -4.369 -16.089 1.00 86.06 103 SER A N 1
ATOM 797 C CA . SER A 1 103 ? 7.005 -3.364 -15.029 1.00 86.06 103 SER A CA 1
ATOM 798 C C . SER A 1 103 ? 5.846 -2.356 -15.073 1.00 86.06 103 SER A C 1
ATOM 800 O O . SER A 1 103 ? 5.451 -1.833 -14.024 1.00 86.06 103 SER A O 1
ATOM 802 N N . THR A 1 104 ? 5.271 -2.092 -16.249 1.00 89.38 104 THR A N 1
ATOM 803 C CA . THR A 1 104 ? 4.152 -1.158 -16.435 1.00 89.38 104 THR A CA 1
ATOM 804 C C . THR A 1 104 ? 2.849 -1.797 -15.977 1.00 89.38 104 THR A C 1
ATOM 806 O O . THR A 1 104 ? 2.058 -1.168 -15.269 1.00 89.38 104 THR A O 1
ATOM 809 N N . ILE A 1 105 ? 2.641 -3.070 -16.314 1.00 90.56 105 ILE A N 1
ATOM 810 C CA . ILE A 1 105 ? 1.451 -3.824 -15.903 1.00 90.56 105 ILE A CA 1
ATOM 811 C C . ILE A 1 105 ? 1.461 -4.048 -14.390 1.00 90.56 105 ILE A C 1
ATOM 813 O O . ILE A 1 105 ? 0.483 -3.714 -13.719 1.00 90.56 105 ILE A O 1
ATOM 817 N N . LEU A 1 106 ? 2.581 -4.518 -13.828 1.00 91.00 106 LEU A N 1
ATOM 818 C CA . LEU A 1 106 ? 2.689 -4.769 -12.387 1.00 91.00 106 LEU A CA 1
ATOM 819 C C . LEU A 1 106 ? 2.453 -3.507 -11.553 1.00 91.00 106 LEU A C 1
ATOM 821 O O . LEU A 1 106 ? 1.701 -3.551 -10.579 1.00 91.00 106 LEU A O 1
ATOM 825 N N . SER A 1 107 ? 3.054 -2.381 -11.948 1.00 93.19 107 SER A N 1
ATOM 826 C CA . SER A 1 107 ? 2.848 -1.104 -11.251 1.00 93.19 107 SER A CA 1
ATOM 827 C C . SER A 1 107 ? 1.406 -0.608 -11.363 1.00 93.19 107 SER A C 1
ATOM 829 O O . SER A 1 107 ? 0.859 -0.123 -10.374 1.00 93.19 107 SER A O 1
ATOM 831 N N . SER A 1 108 ? 0.749 -0.795 -12.515 1.00 93.38 108 SER A N 1
ATOM 832 C CA . SER A 1 108 ? -0.677 -0.475 -12.684 1.00 93.38 108 SER A CA 1
ATOM 833 C C . SER A 1 108 ? -1.547 -1.280 -11.716 1.00 93.38 108 SER A C 1
ATOM 835 O O . SER A 1 108 ? -2.374 -0.715 -10.999 1.00 93.38 108 SER A O 1
ATOM 837 N N . CYS A 1 109 ? -1.329 -2.596 -11.641 1.00 94.38 109 CYS A N 1
ATOM 838 C CA . CYS A 1 109 ? -2.048 -3.469 -10.715 1.00 94.38 109 CYS A CA 1
ATOM 839 C C . CYS A 1 109 ? -1.805 -3.066 -9.255 1.00 94.38 109 CYS A C 1
ATOM 841 O O . CYS A 1 109 ? -2.752 -2.977 -8.473 1.00 94.38 109 CYS A O 1
ATOM 843 N N . ALA A 1 110 ? -0.557 -2.770 -8.890 1.00 95.50 110 ALA A N 1
ATOM 844 C CA . ALA A 1 110 ? -0.209 -2.340 -7.543 1.00 95.50 110 ALA A CA 1
ATOM 845 C C . ALA A 1 110 ? -0.898 -1.019 -7.159 1.00 95.50 110 ALA A C 1
ATOM 847 O O . ALA A 1 110 ? -1.435 -0.915 -6.054 1.00 95.50 110 ALA A O 1
ATOM 848 N N . ILE A 1 111 ? -0.944 -0.034 -8.066 1.00 96.94 111 ILE A N 1
ATOM 849 C CA . ILE A 1 111 ? -1.653 1.238 -7.853 1.00 96.94 111 ILE A CA 1
ATOM 850 C C . ILE A 1 111 ? -3.133 0.991 -7.557 1.00 96.94 111 ILE A C 1
ATOM 852 O O . ILE A 1 111 ? -3.669 1.560 -6.603 1.00 96.94 111 ILE A O 1
ATOM 856 N N . VAL A 1 112 ? -3.791 0.132 -8.339 1.00 97.19 112 VAL A N 1
ATOM 857 C CA . VAL A 1 112 ? -5.211 -0.196 -8.144 1.00 97.19 112 VAL A CA 1
ATOM 858 C C . VAL A 1 112 ? -5.432 -0.862 -6.786 1.00 97.19 112 VAL A C 1
ATOM 860 O O . VAL A 1 112 ? -6.325 -0.449 -6.045 1.00 97.19 112 VAL A O 1
ATOM 863 N N . ILE A 1 113 ? -4.591 -1.836 -6.420 1.00 97.06 113 ILE A N 1
ATOM 864 C CA . ILE A 1 113 ? -4.678 -2.529 -5.126 1.00 97.06 113 ILE A CA 1
ATOM 865 C C . ILE A 1 113 ? -4.530 -1.534 -3.970 1.00 97.06 113 ILE A C 1
ATOM 867 O O . ILE A 1 113 ? -5.386 -1.496 -3.088 1.00 97.06 113 ILE A O 1
ATOM 871 N N . MET A 1 114 ? -3.492 -0.694 -3.980 1.00 97.69 114 MET A N 1
ATOM 872 C CA . MET A 1 114 ? -3.253 0.275 -2.904 1.00 97.69 114 MET A CA 1
ATOM 873 C C . MET A 1 114 ? -4.354 1.339 -2.823 1.00 97.69 114 MET A C 1
ATOM 875 O O . MET A 1 114 ? -4.778 1.703 -1.725 1.00 97.69 114 MET A O 1
ATOM 879 N N . SER A 1 115 ? -4.870 1.799 -3.967 1.00 97.81 115 SER A N 1
ATOM 880 C CA . SER A 1 115 ? -5.994 2.745 -4.010 1.00 97.81 115 SER A CA 1
ATOM 881 C C . SER A 1 115 ? -7.255 2.136 -3.396 1.00 97.81 115 SER A C 1
ATOM 883 O O . SER A 1 115 ? -7.934 2.777 -2.593 1.00 97.81 115 SER A O 1
ATOM 885 N N . PHE A 1 116 ? -7.538 0.869 -3.712 1.00 96.94 116 PHE A N 1
ATOM 886 C CA . PHE A 1 116 ? -8.654 0.127 -3.133 1.00 96.94 116 PHE A CA 1
ATOM 887 C C . PHE A 1 116 ? -8.495 -0.070 -1.618 1.00 96.94 116 PHE A C 1
ATOM 889 O O . PHE A 1 116 ? -9.433 0.187 -0.861 1.00 96.94 116 PHE A O 1
ATOM 896 N N . GLN A 1 117 ? -7.302 -0.460 -1.157 1.00 97.56 117 GLN A N 1
ATOM 897 C CA . GLN A 1 117 ? -6.995 -0.607 0.269 1.00 97.56 117 GLN A CA 1
ATOM 898 C C . GLN A 1 117 ? -7.226 0.700 1.037 1.00 97.56 117 GLN A C 1
ATOM 900 O O . GLN A 1 117 ? -7.864 0.695 2.092 1.00 97.56 117 GLN A O 1
ATOM 905 N N . LEU A 1 118 ? -6.751 1.823 0.492 1.00 97.19 118 LEU A N 1
ATOM 906 C CA . LEU A 1 118 ? -6.949 3.137 1.095 1.00 97.19 118 LEU A CA 1
ATOM 907 C C . LEU A 1 118 ? -8.440 3.507 1.139 1.00 97.19 118 LEU A C 1
ATOM 909 O O . LEU A 1 118 ? -8.934 3.924 2.187 1.00 97.19 118 LEU A O 1
ATOM 913 N N . GLY A 1 119 ? -9.175 3.274 0.047 1.00 96.12 119 GLY A N 1
ATOM 914 C CA . GLY A 1 119 ? -10.623 3.488 -0.022 1.00 96.12 119 GLY A CA 1
ATOM 915 C C . GLY A 1 119 ? -11.393 2.735 1.068 1.00 96.12 119 GLY A C 1
ATOM 916 O O . GLY A 1 119 ? -12.190 3.344 1.785 1.00 96.12 119 GLY A O 1
ATOM 917 N N . ILE A 1 120 ? -11.091 1.445 1.272 1.00 94.94 120 ILE A N 1
ATOM 918 C CA . ILE A 1 120 ? -11.704 0.629 2.337 1.00 94.94 120 ILE A CA 1
ATOM 919 C C . ILE A 1 120 ? -11.484 1.256 3.715 1.00 94.94 120 ILE A C 1
ATOM 921 O O . ILE A 1 120 ? -12.423 1.347 4.512 1.00 94.94 120 ILE A O 1
ATOM 925 N N . ILE A 1 121 ? -10.250 1.673 4.016 1.00 94.88 121 ILE A N 1
ATOM 926 C CA . ILE A 1 121 ? -9.893 2.225 5.328 1.00 94.88 121 ILE A CA 1
ATOM 927 C C . ILE A 1 121 ? -10.732 3.470 5.626 1.00 94.88 121 ILE A C 1
ATOM 929 O O . ILE A 1 121 ? -11.276 3.595 6.729 1.00 94.88 121 ILE A O 1
ATOM 933 N N . PHE A 1 122 ? -10.886 4.370 4.655 1.00 93.81 122 PHE A N 1
ATOM 934 C CA . PHE A 1 122 ? -11.678 5.587 4.829 1.00 93.81 122 PHE A CA 1
ATOM 935 C C . PHE A 1 122 ? -13.180 5.311 4.914 1.00 93.81 122 PHE A C 1
ATOM 937 O O . PHE A 1 122 ? -13.832 5.816 5.831 1.00 93.81 122 PHE A O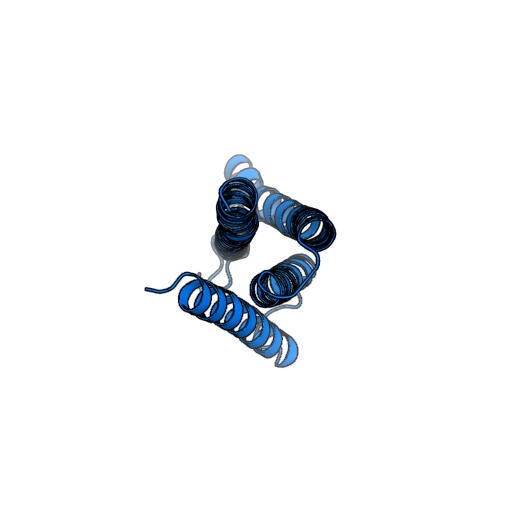 1
ATOM 944 N N . GLU A 1 123 ? -13.724 4.475 4.028 1.00 92.12 123 GLU A N 1
ATOM 945 C CA . GLU A 1 123 ? -15.158 4.179 3.998 1.00 92.12 123 GLU A CA 1
ATOM 946 C C . GLU A 1 123 ? -15.628 3.515 5.299 1.00 92.12 123 GLU A C 1
ATOM 948 O O . GLU A 1 123 ? -16.608 3.935 5.924 1.00 92.12 123 GLU A O 1
ATOM 953 N N . VAL A 1 124 ? -14.904 2.491 5.756 1.00 88.44 124 VAL A N 1
ATOM 954 C CA . VAL A 1 124 ? -15.250 1.767 6.983 1.00 88.44 124 VAL A CA 1
ATOM 955 C C . VAL A 1 124 ? -15.133 2.677 8.192 1.00 88.44 124 VAL A C 1
ATOM 957 O O . VAL A 1 124 ? -16.017 2.681 9.053 1.00 88.44 124 VAL A O 1
ATOM 960 N N . SER A 1 125 ? -14.070 3.475 8.252 1.00 83.31 125 SER A N 1
ATOM 961 C CA . SER A 1 125 ? -13.884 4.378 9.375 1.00 83.31 125 SER A CA 1
ATOM 962 C C . SER A 1 125 ? -14.974 5.453 9.430 1.00 83.31 125 SER A C 1
ATOM 964 O O . SER A 1 125 ? -15.380 5.819 10.530 1.00 83.31 125 SER A O 1
ATOM 966 N N . ALA A 1 126 ? -15.459 5.952 8.287 1.00 83.94 126 ALA A N 1
ATOM 967 C CA . ALA A 1 126 ? -16.566 6.909 8.229 1.00 83.94 126 ALA A CA 1
ATOM 968 C C . ALA A 1 126 ? -17.878 6.284 8.729 1.00 83.94 126 ALA A C 1
ATOM 970 O O . ALA A 1 126 ? -18.537 6.836 9.611 1.00 83.94 126 ALA A O 1
ATOM 971 N N . ARG A 1 127 ? -18.210 5.075 8.250 1.00 84.88 127 ARG A N 1
ATOM 972 C CA . ARG A 1 127 ? -19.398 4.325 8.698 1.00 84.88 127 ARG A CA 1
ATOM 973 C C . ARG A 1 127 ? -19.383 4.059 10.206 1.00 84.88 127 ARG A C 1
ATOM 975 O O . ARG A 1 127 ? -20.428 4.097 10.850 1.00 84.88 127 ARG A O 1
ATOM 982 N N . GLN A 1 128 ? -18.213 3.775 10.777 1.00 80.12 128 GLN A N 1
ATOM 983 C CA . GLN A 1 128 ? -18.081 3.530 12.212 1.00 80.12 128 GLN A CA 1
ATOM 984 C C . GLN A 1 128 ? -18.218 4.804 13.052 1.00 80.12 128 GLN A C 1
ATOM 986 O O . GLN A 1 128 ? -18.819 4.730 14.118 1.00 80.12 128 GLN A O 1
ATOM 991 N N . THR A 1 129 ? -17.689 5.948 12.603 1.00 80.94 129 THR A N 1
ATOM 992 C CA . THR A 1 129 ? -17.877 7.234 13.300 1.00 80.94 129 THR A CA 1
ATOM 993 C C . THR A 1 129 ? -19.357 7.605 13.365 1.00 80.94 129 THR A C 1
ATOM 995 O O . THR A 1 129 ? -19.873 7.821 14.456 1.00 80.94 129 THR A O 1
ATOM 998 N N . LEU A 1 130 ? -20.072 7.519 12.237 1.00 81.25 130 LEU A N 1
ATOM 999 C CA . LEU A 1 130 ? -21.518 7.773 12.186 1.00 81.25 130 LEU A CA 1
ATOM 1000 C C . LEU A 1 130 ? -22.328 6.840 13.096 1.00 81.25 130 LEU A C 1
ATOM 1002 O O . LEU A 1 130 ? -23.391 7.208 13.584 1.00 81.25 130 LEU A O 1
ATOM 1006 N N . ARG A 1 131 ? -21.859 5.606 13.306 1.00 82.25 131 ARG A N 1
ATOM 1007 C CA . ARG A 1 131 ? -22.521 4.660 14.210 1.00 82.25 131 ARG A CA 1
ATOM 1008 C C . ARG A 1 131 ? -22.300 5.015 15.679 1.00 82.25 131 ARG A C 1
ATOM 1010 O O . ARG A 1 131 ? -23.192 4.763 16.475 1.00 82.25 131 ARG A O 1
ATOM 1017 N N . THR A 1 132 ? -21.135 5.563 16.024 1.00 79.44 132 THR A N 1
ATOM 1018 C CA . THR A 1 132 ? -20.831 6.031 17.382 1.00 79.44 132 THR A CA 1
ATOM 1019 C C . THR A 1 132 ? -21.616 7.296 17.730 1.00 79.44 132 THR A C 1
ATOM 1021 O O . THR A 1 132 ? -22.061 7.410 18.856 1.00 79.44 132 THR A O 1
ATOM 1024 N N . GLU A 1 133 ? -21.843 8.203 16.776 1.00 83.50 133 GLU A N 1
ATOM 1025 C CA . GLU A 1 133 ? -22.626 9.434 17.002 1.00 83.50 133 GLU A CA 1
ATOM 1026 C C . GLU A 1 133 ? -24.138 9.198 17.158 1.00 83.50 133 GLU A C 1
ATOM 1028 O O . GLU A 1 133 ? -24.845 10.053 17.679 1.00 83.50 133 GLU A O 1
ATOM 1033 N N . ARG A 1 134 ? -24.653 8.058 16.679 1.00 81.69 134 ARG A N 1
ATOM 1034 C CA . ARG A 1 134 ? -26.079 7.693 16.768 1.00 81.69 134 ARG A CA 1
ATOM 1035 C C . ARG A 1 134 ? -26.433 6.833 17.988 1.00 81.69 134 ARG A C 1
ATOM 1037 O O . ARG A 1 134 ? -27.606 6.494 18.130 1.00 81.69 134 ARG A O 1
ATOM 1044 N N . ALA A 1 135 ? -25.444 6.394 18.762 1.00 69.50 135 ALA A N 1
ATOM 1045 C CA . ALA A 1 135 ? -25.615 5.528 19.930 1.00 69.50 135 ALA A CA 1
ATOM 1046 C C . ALA A 1 135 ? -25.586 6.363 21.211 1.00 69.50 135 ALA A C 1
ATOM 1048 O O . ALA A 1 135 ? -26.363 6.019 22.126 1.00 69.50 135 ALA A O 1
#